Protein AF-A0A7U7J3Z1-F1 (afdb_monomer_lite)

pLDDT: mean 71.77, std 13.16, range [36.28, 90.25]

Organism: NCBI:txid1400861

Secondary structure (DSSP, 8-state):
-HHHHHHHHHHHHHH--S-EEEEHHHHHHHH-TTS-SSTTHHHHHHHHHHHHHHHHHHH-TT--EEE-SSEEEE-----SS--PPS--S-----PPPP------------------HHHHHHHHHHSTTS-HHHHHHHHHHHHHTS---S-HHHHHHHHHHHHHHHHHHS--

Radius of gyration: 29.24 Å; chains: 1; bounding box: 67×45×64 Å

Sequence (172 aa):
MALDIYCWLTYRMSYLHKLTEIPWSALQMQFGADYAIQGQGPRDFKKKFLHHLRSVLVLYPEAHVEDGERGLLLKPSRPHVVKLPPVLPRLKASPIPEPLLLPLPPLPLTDAPHLKTSTYERAKKAAPGWDIYELERQWREWIINKEPPKKPDAAFIAFCRKKATAGKVNTR

Foldseek 3Di:
DLVVCLVVLLVCLVPDPAKDFDFLLNVCVVPVPVFDSDDCRSVVSVVVVVVSVVVSCVVVVQFDWDDDPGGIIGDNTDRPDPDDPDDDPDPDDDDDDDPDPDPDPPPPPPPVPPADPVLLVLLCVLAPPDDLVVLVVVVSVVCVVPPQDPDNSVVSSVSSNVVSVVVVVVPD

Structure (mmCIF, N/CA/C/O backbone):
data_AF-A0A7U7J3Z1-F1
#
_entry.id   AF-A0A7U7J3Z1-F1
#
loop_
_atom_site.group_PDB
_atom_site.id
_atom_site.type_symbol
_atom_site.label_atom_id
_atom_site.label_alt_id
_atom_site.label_comp_id
_atom_site.label_asym_id
_atom_site.label_entity_id
_atom_site.label_seq_id
_atom_site.pdbx_PDB_ins_code
_atom_site.Cartn_x
_atom_site.Cartn_y
_atom_site.Cartn_z
_atom_site.occupancy
_atom_site.B_iso_or_equiv
_atom_site.auth_seq_id
_atom_site.auth_comp_id
_atom_site.auth_asym_id
_atom_site.auth_atom_id
_atom_site.pdbx_PDB_model_num
ATOM 1 N N . MET A 1 1 ? -12.500 4.101 -2.611 1.00 72.44 1 MET A N 1
ATOM 2 C CA . MET A 1 1 ? -12.454 3.698 -1.189 1.00 72.44 1 MET A CA 1
ATOM 3 C C . MET A 1 1 ? -12.930 2.269 -0.935 1.00 72.44 1 MET A C 1
ATOM 5 O O . MET A 1 1 ? -12.194 1.534 -0.300 1.00 72.44 1 MET A O 1
ATOM 9 N N . ALA A 1 2 ? -14.118 1.828 -1.382 1.00 79.19 2 ALA A N 1
ATOM 10 C CA . ALA A 1 2 ? -14.581 0.456 -1.087 1.00 79.19 2 ALA A CA 1
ATOM 11 C C . ALA A 1 2 ? -13.649 -0.645 -1.638 1.00 79.19 2 ALA A C 1
ATOM 13 O O . ALA A 1 2 ? -13.343 -1.601 -0.932 1.00 79.19 2 ALA A O 1
ATOM 14 N N . LEU A 1 3 ? -13.153 -0.482 -2.868 1.00 83.25 3 LEU A N 1
ATOM 15 C CA . LEU A 1 3 ? -12.220 -1.428 -3.486 1.00 83.25 3 LEU A CA 1
ATOM 16 C C . LEU A 1 3 ? -10.858 -1.443 -2.770 1.00 83.25 3 LEU A C 1
ATOM 18 O O . LEU A 1 3 ? -10.296 -2.505 -2.526 1.00 83.25 3 LEU A O 1
ATOM 22 N N . ASP A 1 4 ? -10.378 -0.271 -2.350 1.00 85.69 4 ASP A N 1
ATOM 23 C CA . ASP A 1 4 ? -9.141 -0.119 -1.574 1.00 85.69 4 ASP A CA 1
ATOM 24 C C . ASP A 1 4 ? -9.254 -0.820 -0.214 1.00 85.69 4 ASP A C 1
ATOM 26 O O . ASP A 1 4 ? -8.346 -1.542 0.195 1.00 85.69 4 ASP A O 1
ATOM 30 N N . ILE A 1 5 ? -10.403 -0.665 0.458 1.00 85.38 5 ILE A N 1
ATOM 31 C CA . ILE A 1 5 ? -10.721 -1.357 1.713 1.00 85.38 5 ILE A CA 1
ATOM 32 C C . ILE A 1 5 ? -10.756 -2.869 1.489 1.00 85.38 5 ILE A C 1
ATOM 34 O O . ILE A 1 5 ? -10.212 -3.601 2.308 1.00 85.38 5 ILE A O 1
ATOM 38 N N . TYR A 1 6 ? -11.353 -3.348 0.394 1.00 84.06 6 TYR A N 1
ATOM 39 C CA . TYR A 1 6 ? -11.374 -4.774 0.065 1.00 84.06 6 TYR A CA 1
ATOM 40 C C . TYR A 1 6 ? -9.957 -5.333 -0.124 1.00 84.06 6 TYR A C 1
ATOM 42 O O . TYR A 1 6 ? -9.586 -6.293 0.555 1.00 84.06 6 TYR A O 1
ATOM 50 N N . CYS A 1 7 ? -9.133 -4.711 -0.974 1.00 83.94 7 CYS A N 1
ATOM 51 C CA . CYS A 1 7 ? -7.746 -5.134 -1.194 1.00 83.94 7 CYS A CA 1
ATOM 52 C C . CYS A 1 7 ? -6.942 -5.136 0.115 1.00 83.94 7 CYS A C 1
ATOM 54 O O . CYS A 1 7 ? -6.269 -6.118 0.438 1.00 83.94 7 CYS A O 1
ATOM 56 N N . TRP A 1 8 ? -7.064 -4.066 0.902 1.00 86.88 8 TRP A N 1
ATOM 57 C CA . TRP A 1 8 ? -6.401 -3.937 2.194 1.00 86.88 8 TRP A CA 1
ATOM 58 C C . TRP A 1 8 ? -6.863 -4.988 3.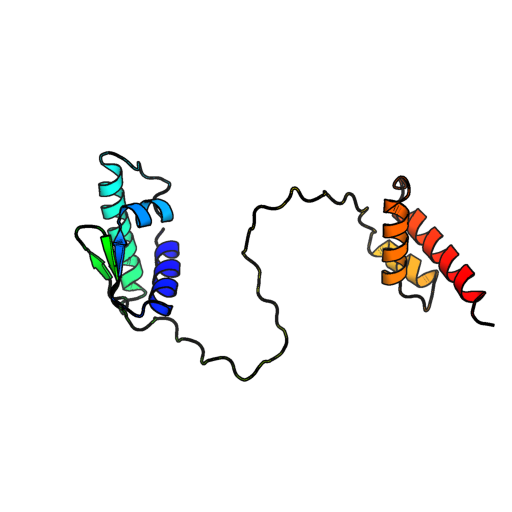203 1.00 86.88 8 TRP A C 1
ATOM 60 O O . TRP A 1 8 ? -6.023 -5.623 3.831 1.00 86.88 8 TRP A O 1
ATOM 70 N N . LEU A 1 9 ? -8.170 -5.215 3.344 1.00 82.75 9 LEU A N 1
ATOM 71 C CA . LEU A 1 9 ? -8.734 -6.173 4.295 1.00 82.75 9 LEU A CA 1
ATOM 72 C C . LEU A 1 9 ? -8.303 -7.599 3.950 1.00 82.75 9 LEU A C 1
ATOM 74 O O . LEU A 1 9 ? -7.864 -8.341 4.825 1.00 82.75 9 LEU A O 1
ATOM 78 N N . THR A 1 10 ? -8.355 -7.956 2.668 1.00 82.00 10 THR A N 1
ATOM 79 C CA . THR A 1 10 ? -7.974 -9.289 2.185 1.00 82.00 10 THR A CA 1
ATOM 80 C C . THR A 1 10 ? -6.490 -9.560 2.432 1.00 82.00 10 THR A C 1
ATOM 82 O O . THR A 1 10 ? -6.129 -10.613 2.961 1.00 82.00 10 THR A O 1
ATOM 85 N N . TYR A 1 11 ? -5.630 -8.581 2.135 1.00 82.38 11 TYR A N 1
ATOM 86 C CA . TYR A 1 11 ? -4.201 -8.661 2.435 1.00 82.38 11 TYR A CA 1
ATOM 87 C C . TYR A 1 11 ? -3.937 -8.689 3.946 1.00 82.38 11 TYR A C 1
ATOM 89 O O . TYR A 1 11 ? -3.158 -9.496 4.441 1.00 82.38 11 TYR A O 1
ATOM 97 N N . ARG A 1 12 ? -4.613 -7.845 4.729 1.00 80.50 12 ARG A N 1
ATOM 98 C CA . ARG A 1 12 ? -4.424 -7.782 6.182 1.00 80.50 12 ARG A CA 1
ATOM 99 C C . ARG A 1 12 ? -4.790 -9.115 6.836 1.00 80.50 12 ARG A C 1
ATOM 101 O O . ARG A 1 12 ? -3.996 -9.616 7.628 1.00 80.50 12 ARG A O 1
ATOM 108 N N . MET A 1 13 ? -5.914 -9.725 6.453 1.00 76.44 13 MET A N 1
ATOM 109 C CA . MET A 1 13 ? -6.369 -11.019 6.977 1.00 76.44 13 MET A CA 1
ATOM 110 C C . MET A 1 13 ? -5.442 -12.188 6.610 1.00 76.44 13 MET A C 1
ATOM 112 O O . MET A 1 13 ? -5.384 -13.165 7.354 1.00 76.44 13 MET A O 1
ATOM 116 N N . SER A 1 14 ? -4.649 -12.107 5.531 1.00 72.25 14 SER A N 1
ATOM 117 C CA . SER A 1 14 ? -3.702 -13.183 5.195 1.00 72.25 14 SER A CA 1
ATOM 118 C C . SER A 1 14 ? -2.487 -13.258 6.130 1.00 72.25 14 SER A C 1
ATOM 120 O O . SER A 1 14 ? -1.894 -14.334 6.255 1.00 72.25 14 SER A O 1
ATOM 122 N N . TYR A 1 15 ? -2.128 -12.155 6.795 1.00 71.94 15 TYR A N 1
ATOM 123 C CA . TYR A 1 15 ? -1.006 -12.070 7.748 1.00 71.94 15 TYR A CA 1
ATOM 124 C C . TYR A 1 15 ? -1.459 -11.892 9.204 1.00 71.94 15 TYR A C 1
ATOM 126 O O . TYR A 1 15 ? -0.640 -11.948 10.123 1.00 71.94 15 TYR A O 1
ATOM 134 N N . LEU A 1 16 ? -2.751 -11.651 9.437 1.00 74.25 16 LEU A N 1
ATOM 135 C CA . LEU A 1 16 ? -3.278 -11.432 10.774 1.00 74.25 16 LEU A CA 1
ATOM 136 C C . LEU A 1 16 ? -3.364 -12.757 11.541 1.00 74.25 16 LEU A C 1
ATOM 138 O O . LEU A 1 16 ? -4.259 -13.567 11.323 1.00 74.25 16 LEU A O 1
ATOM 142 N N . HIS A 1 17 ? -2.437 -12.964 12.473 1.00 66.88 17 HIS A N 1
ATOM 143 C CA . HIS A 1 17 ? -2.433 -14.135 13.357 1.00 66.88 17 HIS A CA 1
ATOM 144 C C . HIS A 1 17 ? -3.016 -13.847 14.748 1.00 66.88 17 HIS A C 1
ATOM 146 O O . HIS A 1 17 ? -3.251 -14.771 15.521 1.00 66.88 17 HIS A O 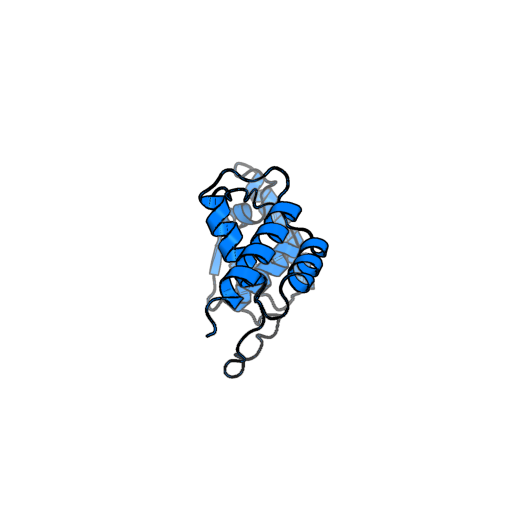1
ATOM 152 N N . LYS A 1 18 ? -3.232 -12.569 15.086 1.00 74.50 18 LYS A N 1
ATOM 153 C CA . LYS A 1 18 ? -3.695 -12.106 16.401 1.00 74.50 18 LYS A CA 1
ATOM 154 C C . LYS A 1 18 ? -4.718 -10.984 16.243 1.00 74.50 18 LYS A C 1
ATOM 156 O O . LYS A 1 18 ? -4.633 -10.214 15.287 1.00 74.50 18 LYS A O 1
ATOM 161 N N . LEU A 1 19 ? -5.639 -10.869 17.203 1.00 79.81 19 LEU A N 1
ATOM 162 C CA . LEU A 1 19 ? -6.549 -9.725 17.307 1.00 79.81 19 LEU A CA 1
ATOM 163 C C . LEU A 1 19 ? -5.728 -8.431 17.276 1.00 79.81 19 LEU A C 1
ATOM 165 O O . LEU A 1 19 ? -4.808 -8.267 18.076 1.00 79.81 19 LEU A O 1
ATOM 169 N N . THR A 1 20 ? -6.035 -7.543 16.335 1.00 84.38 20 THR A N 1
ATOM 170 C CA . THR A 1 20 ? -5.301 -6.283 16.171 1.00 84.38 20 THR A CA 1
ATOM 171 C C . THR A 1 20 ? -6.282 -5.130 16.079 1.00 84.38 20 THR A C 1
ATOM 173 O O . THR A 1 20 ? -7.172 -5.142 15.230 1.00 84.38 20 THR A O 1
ATOM 176 N N . GLU A 1 21 ? -6.092 -4.121 16.923 1.00 87.69 21 GLU A N 1
ATOM 177 C CA . GLU A 1 21 ? -6.810 -2.853 16.841 1.00 87.69 21 GLU A CA 1
ATOM 178 C C . GLU A 1 21 ? -6.020 -1.868 15.976 1.00 87.69 21 GLU A C 1
ATOM 180 O O . GLU A 1 21 ? -4.845 -1.603 16.239 1.00 87.69 21 GLU A O 1
ATOM 185 N N . ILE A 1 22 ? -6.646 -1.331 14.929 1.00 87.62 22 ILE A N 1
ATOM 186 C CA . ILE A 1 22 ? -6.034 -0.324 14.059 1.00 87.62 22 ILE A CA 1
ATOM 187 C C . ILE A 1 22 ? -6.650 1.040 14.368 1.00 87.62 22 ILE A C 1
ATOM 189 O O . ILE A 1 22 ? -7.842 1.217 14.116 1.00 87.62 22 ILE A O 1
ATOM 193 N N . PRO A 1 23 ? -5.871 2.018 14.863 1.00 90.25 23 PRO A N 1
ATOM 194 C CA . PRO A 1 23 ? -6.390 3.333 15.224 1.00 90.25 23 PRO A CA 1
ATOM 195 C C . PRO A 1 23 ? -7.105 4.028 14.061 1.00 90.25 23 PRO A C 1
ATOM 197 O O . PRO A 1 23 ? -6.630 3.996 12.921 1.00 90.25 23 PRO A O 1
ATOM 200 N N . TRP A 1 24 ? -8.202 4.733 14.356 1.00 87.06 24 TRP A N 1
ATOM 201 C CA . TRP A 1 24 ? -8.947 5.497 13.344 1.00 87.06 24 TRP A CA 1
ATOM 202 C C . TRP A 1 24 ? -8.088 6.560 12.652 1.00 87.06 24 TRP A C 1
ATOM 204 O O . TRP A 1 24 ? -8.254 6.791 11.459 1.00 87.06 24 TRP A O 1
ATOM 214 N N . SER A 1 25 ? -7.119 7.142 13.362 1.00 86.19 25 SER A N 1
ATOM 215 C CA . SER A 1 25 ? -6.143 8.079 12.797 1.00 86.19 25 SER A CA 1
ATOM 216 C C . SER A 1 25 ? -5.272 7.438 11.713 1.00 86.19 25 SER A C 1
ATOM 218 O O . SER A 1 25 ? -5.067 8.027 10.655 1.00 86.19 25 SER A O 1
ATOM 220 N N . ALA A 1 26 ? -4.801 6.207 11.934 1.00 87.38 26 ALA A N 1
ATOM 221 C CA . ALA A 1 26 ? -3.989 5.474 10.965 1.00 87.38 26 ALA A CA 1
ATOM 222 C C . ALA A 1 26 ? -4.804 5.060 9.731 1.00 87.38 26 ALA A C 1
ATOM 224 O O . ALA A 1 26 ? -4.281 5.077 8.617 1.00 87.38 26 ALA A O 1
ATOM 225 N N . LEU A 1 27 ? -6.082 4.712 9.920 1.00 87.44 27 LEU A N 1
ATOM 226 C CA . LEU A 1 27 ? -7.010 4.456 8.814 1.00 87.44 27 LEU A CA 1
ATOM 227 C C . LEU A 1 27 ? -7.301 5.731 8.026 1.00 87.44 27 LEU A C 1
ATOM 229 O O . LEU A 1 27 ? -7.310 5.702 6.800 1.00 87.44 27 LEU A O 1
ATOM 233 N N . GLN A 1 28 ? -7.488 6.856 8.712 1.00 85.94 28 GLN A N 1
ATOM 234 C CA . GLN A 1 28 ? -7.727 8.138 8.064 1.00 85.94 28 GLN A CA 1
ATOM 235 C C . GLN A 1 28 ? -6.511 8.599 7.257 1.00 85.94 28 GLN A C 1
ATOM 237 O O . GLN A 1 28 ? -6.682 9.094 6.152 1.00 85.94 28 GLN A O 1
ATOM 242 N N . MET A 1 29 ? -5.286 8.371 7.736 1.00 85.31 29 MET A N 1
ATOM 243 C CA . MET A 1 29 ? -4.093 8.662 6.931 1.00 85.31 29 MET A CA 1
ATOM 244 C C . MET A 1 29 ? -3.988 7.787 5.673 1.00 85.31 29 MET A C 1
ATOM 246 O O . MET A 1 29 ? -3.458 8.243 4.668 1.00 85.31 29 MET A O 1
ATOM 250 N N . GLN A 1 30 ? -4.487 6.548 5.711 1.00 86.44 30 GLN A N 1
ATOM 251 C CA . GLN A 1 30 ? -4.420 5.622 4.572 1.00 86.44 30 GLN A CA 1
ATOM 252 C C . GLN A 1 30 ? -5.552 5.822 3.555 1.00 86.44 30 GLN A C 1
ATOM 254 O O . GLN A 1 30 ? -5.320 5.714 2.356 1.00 86.44 30 GLN A O 1
ATOM 259 N N . PHE A 1 31 ? -6.775 6.094 4.018 1.00 85.00 31 PHE A N 1
ATOM 260 C CA . PHE A 1 31 ? -7.980 6.122 3.177 1.00 85.00 31 PHE A CA 1
ATOM 261 C C . PHE A 1 31 ? -8.672 7.488 3.126 1.00 85.00 31 PHE A C 1
ATOM 263 O O . PHE A 1 31 ? -9.576 7.692 2.321 1.00 85.00 31 PHE A O 1
ATOM 270 N N . GLY A 1 32 ? -8.307 8.407 4.016 1.00 81.19 32 GLY A N 1
ATOM 271 C CA . GLY A 1 32 ? -9.036 9.639 4.290 1.00 81.19 32 GLY A CA 1
ATOM 272 C C . GLY A 1 32 ? -8.349 10.907 3.788 1.00 81.19 32 GLY A C 1
ATOM 273 O O . GLY A 1 32 ? -8.456 11.927 4.463 1.00 81.19 32 GLY A O 1
ATOM 274 N N . ALA A 1 33 ? -7.674 10.855 2.633 1.00 76.94 33 ALA A N 1
ATOM 275 C CA . ALA A 1 33 ? -6.976 12.003 2.036 1.00 76.94 33 ALA A CA 1
ATOM 276 C C . ALA A 1 33 ? -7.891 13.225 1.808 1.00 76.94 33 ALA A C 1
ATOM 278 O O . ALA A 1 33 ? -7.440 14.360 1.924 1.00 76.94 33 ALA A O 1
ATOM 279 N N . ASP A 1 34 ? -9.184 12.991 1.560 1.00 79.56 34 ASP A N 1
ATOM 280 C CA . ASP A 1 34 ? -10.189 14.039 1.341 1.00 79.56 34 ASP A CA 1
ATOM 281 C C . ASP A 1 34 ? -10.845 14.576 2.633 1.00 79.56 34 ASP A C 1
ATOM 283 O O . ASP A 1 34 ? -11.712 15.448 2.565 1.00 79.56 34 ASP A O 1
ATOM 287 N N . TYR A 1 35 ? -10.487 14.064 3.820 1.00 80.38 35 TYR A N 1
ATOM 288 C CA . TYR A 1 35 ? -11.112 14.461 5.092 1.00 80.38 35 TYR A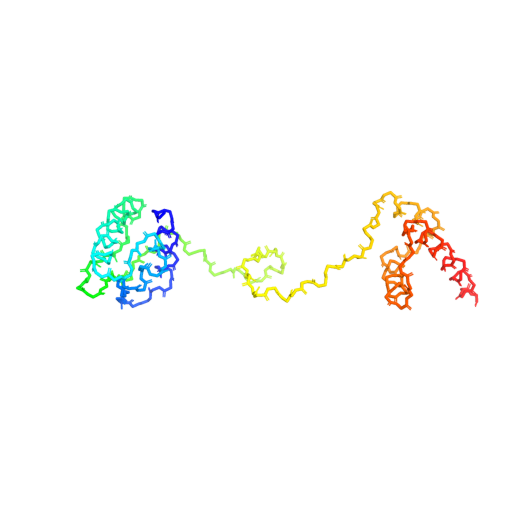 CA 1
ATOM 289 C C . TYR A 1 35 ? -10.166 15.274 5.968 1.00 80.38 35 TYR A C 1
ATOM 291 O O . TYR A 1 35 ? -8.994 14.945 6.132 1.00 80.38 35 TYR A O 1
ATOM 299 N N . ALA A 1 36 ? -10.713 16.292 6.634 1.00 80.38 36 ALA A N 1
ATOM 300 C CA . ALA A 1 36 ? -9.970 17.066 7.619 1.00 80.38 36 ALA A CA 1
ATOM 301 C C . ALA A 1 36 ? -9.450 16.167 8.760 1.00 80.38 36 ALA A C 1
ATOM 303 O O . ALA A 1 36 ? -10.189 15.374 9.343 1.00 80.38 36 ALA A O 1
ATOM 304 N N . ILE A 1 37 ? -8.171 16.311 9.108 1.00 75.31 37 ILE A N 1
ATOM 305 C CA . ILE A 1 37 ? -7.514 15.515 10.163 1.00 75.31 37 ILE A CA 1
ATOM 306 C C . ILE A 1 37 ? -7.955 15.973 11.569 1.00 75.31 37 ILE A C 1
ATOM 308 O O . ILE A 1 37 ? -7.854 15.226 12.537 1.00 75.31 37 ILE A O 1
ATOM 312 N N . GLN A 1 38 ? -8.483 17.194 11.692 1.00 77.8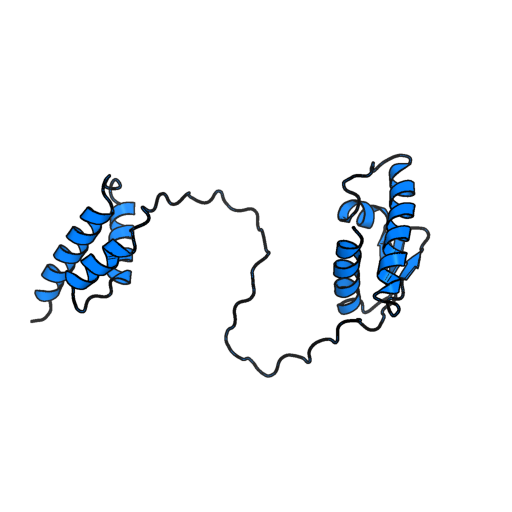8 38 GLN A N 1
ATOM 313 C CA . GLN A 1 38 ? -8.854 17.822 12.963 1.00 77.88 38 GLN A CA 1
ATOM 314 C C . GLN A 1 38 ? -10.351 18.175 13.011 1.00 77.88 38 GLN A C 1
ATOM 316 O O . GLN A 1 38 ? -11.029 18.256 11.985 1.00 77.88 38 GLN A O 1
ATOM 321 N N . GLY A 1 39 ? -10.884 18.389 14.217 1.00 83.44 39 GLY A N 1
ATOM 322 C CA . GLY A 1 39 ? -12.283 18.775 14.422 1.00 83.44 39 GLY A CA 1
ATOM 323 C C . GLY A 1 39 ? -13.272 17.635 14.144 1.00 83.44 39 GLY A C 1
ATOM 324 O O . GLY A 1 39 ? -13.196 16.577 14.765 1.00 83.44 39 GLY A O 1
ATOM 325 N N . GLN A 1 40 ? -14.230 17.858 13.238 1.00 79.06 40 GLN A N 1
ATOM 326 C CA . GLN A 1 40 ? -15.278 16.878 12.900 1.00 79.06 40 GLN A CA 1
ATOM 327 C C . GLN A 1 40 ? -14.843 15.853 11.838 1.00 79.06 40 GLN A C 1
ATOM 329 O O . GLN A 1 40 ? -15.457 14.792 11.726 1.00 79.06 40 GLN A O 1
ATOM 334 N N . GLY A 1 41 ? -13.759 16.112 11.101 1.00 82.50 41 GLY A N 1
ATOM 335 C CA . GLY A 1 41 ? -13.341 15.258 9.987 1.00 82.50 41 GLY A CA 1
ATOM 336 C C . GLY A 1 41 ? -13.060 13.789 10.353 1.00 82.50 41 GLY A C 1
ATOM 337 O O . GLY A 1 41 ? -13.521 12.918 9.615 1.00 82.50 41 GLY A O 1
ATOM 338 N N . PRO A 1 42 ? -12.447 13.456 11.512 1.00 82.50 42 PRO A N 1
ATOM 339 C CA . PRO A 1 42 ? -12.294 12.061 11.943 1.00 82.50 42 PRO A CA 1
ATOM 340 C C . PRO A 1 42 ? -13.625 11.330 12.166 1.00 82.50 42 PRO A C 1
ATOM 342 O O . PRO A 1 42 ? -13.738 10.128 11.913 1.00 82.50 42 PRO A O 1
ATOM 345 N N . ARG A 1 43 ? -14.663 12.044 12.622 1.00 83.12 43 ARG A N 1
ATOM 346 C CA . ARG A 1 43 ? -16.001 11.473 12.844 1.00 83.12 43 ARG A CA 1
ATOM 347 C C . ARG A 1 43 ? -16.717 11.217 11.521 1.00 83.12 43 ARG A C 1
ATOM 349 O O . ARG A 1 43 ? -17.332 10.161 11.359 1.00 83.12 43 ARG A O 1
ATOM 356 N N . ASP A 1 44 ? -16.605 12.148 10.580 1.00 86.88 44 ASP A N 1
ATOM 357 C CA . ASP A 1 44 ? -17.188 12.012 9.243 1.00 86.88 44 ASP A CA 1
ATOM 358 C C . ASP A 1 44 ? -16.493 10.909 8.439 1.00 86.88 44 ASP A C 1
ATOM 360 O O . ASP A 1 44 ? -17.161 10.085 7.804 1.00 86.88 44 ASP A O 1
ATOM 364 N N . PHE A 1 45 ? -15.164 10.819 8.555 1.00 88.69 45 PHE A N 1
ATOM 365 C CA . PHE A 1 45 ? -14.386 9.711 8.016 1.00 88.69 45 PHE A CA 1
ATOM 366 C C . PHE A 1 45 ? -14.844 8.376 8.607 1.00 88.69 45 PHE A C 1
ATOM 368 O O . PHE A 1 45 ? -15.179 7.474 7.842 1.00 88.69 45 PHE A O 1
ATOM 375 N N . LYS A 1 46 ? -14.944 8.249 9.942 1.00 86.56 46 LYS A N 1
ATOM 376 C CA . LYS A 1 46 ? -15.412 7.011 10.595 1.00 86.56 46 LYS A CA 1
ATOM 377 C C . LYS A 1 46 ? -16.776 6.575 10.051 1.00 86.56 46 LYS A C 1
ATOM 379 O O . LYS A 1 46 ? -16.941 5.413 9.685 1.00 86.56 46 LYS A O 1
ATOM 384 N N . LYS A 1 47 ? -17.739 7.497 9.931 1.00 88.00 47 LYS A N 1
ATOM 385 C CA . LYS A 1 47 ? -19.077 7.199 9.383 1.00 88.00 47 LYS A CA 1
ATOM 386 C C . LYS A 1 47 ? -19.013 6.664 7.952 1.00 88.00 47 LYS A C 1
ATOM 388 O O . LYS A 1 47 ? -19.612 5.629 7.660 1.00 88.00 47 LYS A O 1
ATOM 393 N N . LYS A 1 48 ? -18.282 7.337 7.060 1.00 88.88 48 LYS A N 1
ATOM 394 C CA . LYS A 1 48 ? -18.168 6.906 5.658 1.00 88.88 48 LYS A CA 1
ATOM 395 C C . LYS A 1 48 ? -17.348 5.633 5.498 1.00 88.88 48 LYS A C 1
ATOM 397 O O . LYS A 1 48 ? -17.722 4.771 4.709 1.00 88.88 48 LYS A O 1
ATOM 402 N N . PHE A 1 49 ? -16.273 5.476 6.263 1.00 89.75 49 PHE A N 1
ATOM 403 C CA . PHE A 1 49 ? -15.476 4.256 6.269 1.00 89.75 49 PHE A CA 1
ATOM 404 C C . PHE A 1 49 ? -16.338 3.056 6.657 1.00 89.75 49 PHE A C 1
ATOM 406 O O . PHE A 1 49 ? -16.357 2.069 5.930 1.00 89.75 49 PHE A O 1
ATOM 413 N N . LEU A 1 50 ? -17.126 3.165 7.731 1.00 87.62 50 LEU A N 1
ATOM 414 C CA . LEU A 1 50 ? -18.056 2.110 8.144 1.00 87.62 50 LEU A CA 1
ATOM 415 C C . LEU A 1 50 ? -19.133 1.832 7.087 1.00 87.62 50 LEU A C 1
ATOM 417 O O . LEU A 1 50 ? -19.495 0.677 6.872 1.00 87.62 50 LEU A O 1
ATOM 421 N N . HIS A 1 51 ? -19.621 2.862 6.391 1.00 90.00 51 HIS A N 1
ATOM 422 C CA . HIS A 1 51 ? -20.563 2.690 5.284 1.00 90.00 51 HIS A CA 1
ATOM 423 C C . HIS A 1 51 ? -19.965 1.850 4.140 1.00 90.00 51 HIS A C 1
ATOM 425 O O . HIS A 1 51 ? -20.581 0.887 3.681 1.00 90.00 51 HIS A O 1
ATOM 431 N N . HIS A 1 52 ? -18.736 2.156 3.717 1.00 88.94 52 HIS A N 1
ATOM 432 C CA . HIS A 1 52 ? -18.052 1.365 2.694 1.00 88.94 52 HIS A CA 1
ATOM 433 C C . HIS A 1 52 ? -17.635 -0.016 3.201 1.00 88.94 52 HIS A C 1
ATOM 435 O O . HIS A 1 52 ? -17.753 -0.985 2.457 1.00 88.94 52 HIS A O 1
ATOM 441 N N . LEU A 1 53 ? -17.224 -0.135 4.466 1.00 87.94 53 LEU A N 1
ATOM 442 C CA . LEU A 1 53 ? -16.889 -1.413 5.089 1.00 87.94 53 LEU A CA 1
ATOM 443 C C . LEU A 1 53 ? -18.082 -2.369 5.053 1.00 87.94 53 LEU A C 1
ATOM 445 O O . LEU A 1 53 ? -17.907 -3.524 4.687 1.00 87.94 53 LEU A O 1
ATOM 449 N N . ARG A 1 54 ? -19.303 -1.890 5.327 1.00 85.88 54 ARG A N 1
ATOM 450 C CA . ARG A 1 54 ? -20.520 -2.708 5.178 1.00 85.88 54 ARG A CA 1
ATOM 451 C C . ARG A 1 54 ? -20.669 -3.263 3.766 1.00 85.88 54 ARG A C 1
ATOM 453 O O . ARG A 1 54 ? -20.997 -4.430 3.622 1.00 85.88 54 ARG A O 1
ATOM 460 N N . SER A 1 55 ? -20.377 -2.461 2.740 1.00 85.94 55 SER A N 1
ATOM 461 C CA . SER A 1 55 ? -20.421 -2.922 1.343 1.00 85.94 55 SER A CA 1
ATOM 462 C C . SER A 1 55 ? -19.364 -3.999 1.062 1.00 85.94 55 SER A C 1
ATOM 464 O O . SER A 1 55 ? -19.643 -4.970 0.368 1.00 85.94 55 SER A O 1
ATOM 466 N N . VAL A 1 56 ? -18.165 -3.862 1.638 1.00 85.94 56 VAL A N 1
ATOM 467 C CA . VAL A 1 56 ? -17.091 -4.862 1.526 1.00 85.94 56 VAL A CA 1
ATOM 468 C C . VAL A 1 56 ? -17.447 -6.158 2.258 1.00 85.94 56 VAL A C 1
ATOM 470 O O . VAL A 1 56 ? -17.183 -7.233 1.734 1.00 85.94 56 VAL A O 1
ATOM 473 N N . LEU A 1 57 ? -18.091 -6.077 3.425 1.00 84.44 57 LEU A N 1
ATOM 474 C CA . LEU A 1 57 ? -18.545 -7.247 4.184 1.00 84.44 57 LEU A CA 1
ATOM 475 C C . LEU A 1 57 ? -19.625 -8.052 3.444 1.00 84.44 57 LEU A C 1
ATOM 477 O O . LEU A 1 57 ? -19.703 -9.258 3.641 1.00 84.44 57 LEU A O 1
ATOM 481 N N . VAL A 1 58 ? -20.409 -7.438 2.546 1.00 85.25 58 VAL A N 1
ATOM 482 C CA . VAL A 1 58 ? -21.317 -8.194 1.658 1.00 85.25 58 VAL A CA 1
ATOM 483 C C . VAL A 1 58 ? -20.532 -9.099 0.706 1.00 85.25 58 VAL A C 1
ATOM 485 O O . VAL A 1 58 ? -20.940 -10.227 0.447 1.00 85.25 58 VAL A O 1
ATOM 488 N N . LEU A 1 59 ? -19.395 -8.619 0.197 1.00 80.88 59 LEU A N 1
ATOM 489 C CA . LEU A 1 59 ? -18.524 -9.385 -0.700 1.00 80.88 59 LEU A CA 1
ATOM 490 C C . LEU A 1 59 ? -17.637 -10.378 0.059 1.00 80.88 59 LEU A C 1
ATOM 492 O O . LEU A 1 59 ? -17.285 -11.424 -0.477 1.00 80.88 59 LEU A O 1
ATOM 496 N N . TYR A 1 60 ? -17.270 -10.054 1.299 1.00 77.38 60 TYR A N 1
ATOM 497 C CA . TYR A 1 60 ? -16.421 -10.878 2.150 1.00 77.38 60 TYR A CA 1
ATOM 498 C C . TYR A 1 60 ? -17.043 -11.065 3.548 1.00 77.38 60 TYR A C 1
ATOM 500 O O . TYR A 1 60 ? -16.561 -10.488 4.525 1.00 77.38 60 TYR A O 1
ATOM 508 N N . PRO A 1 61 ? -18.102 -11.889 3.661 1.00 74.19 61 PRO A N 1
ATOM 509 C CA . PRO A 1 61 ? -18.865 -12.057 4.903 1.00 74.19 61 PRO A CA 1
ATOM 510 C C . PRO A 1 61 ? -18.073 -12.739 6.022 1.00 74.19 61 PRO A C 1
ATOM 512 O O . PRO A 1 61 ? -18.353 -12.542 7.198 1.00 74.19 61 PRO A O 1
ATOM 515 N N . GLU A 1 62 ? -17.048 -13.511 5.666 1.00 70.44 62 GLU A N 1
ATOM 516 C CA . GLU A 1 62 ? -16.170 -14.197 6.618 1.00 70.44 62 GLU A CA 1
ATOM 517 C C . GLU A 1 62 ? -15.206 -13.238 7.346 1.00 70.44 62 GLU A C 1
ATOM 519 O O . GLU A 1 62 ? -14.586 -13.629 8.338 1.00 70.44 62 GLU A O 1
ATOM 524 N N . ALA A 1 63 ? -15.049 -11.991 6.880 1.00 75.69 63 ALA A N 1
ATOM 525 C CA . ALA A 1 63 ? -14.174 -11.017 7.522 1.00 75.69 63 ALA A CA 1
ATOM 526 C C . ALA A 1 63 ? -14.768 -10.529 8.848 1.00 75.69 63 ALA A C 1
ATOM 528 O O . ALA A 1 63 ? -15.712 -9.743 8.887 1.00 75.69 63 ALA A O 1
ATOM 529 N N . HIS A 1 64 ? -14.158 -10.949 9.952 1.00 76.19 64 HIS A N 1
ATOM 530 C CA . HIS A 1 64 ? -14.588 -10.537 11.283 1.00 76.19 64 HIS A CA 1
ATOM 531 C C . HIS A 1 64 ? -13.942 -9.201 11.652 1.00 76.19 64 HIS A C 1
ATOM 533 O O . HIS A 1 64 ? -12.775 -9.135 12.055 1.00 76.19 64 HIS A O 1
ATOM 539 N N . VAL A 1 65 ? -14.718 -8.132 11.495 1.00 81.50 65 VAL A N 1
ATOM 540 C CA . VAL A 1 65 ? -14.309 -6.762 11.797 1.00 81.50 65 VAL A CA 1
ATOM 541 C C . VAL A 1 65 ? -15.272 -6.171 12.820 1.00 81.50 65 VAL A C 1
ATOM 543 O O . VAL A 1 65 ? -16.481 -6.192 12.611 1.00 81.50 65 VAL A O 1
ATOM 546 N N . GLU A 1 66 ? -14.737 -5.640 13.912 1.00 80.50 66 GLU A N 1
ATOM 547 C CA . GLU A 1 66 ? -15.497 -4.998 14.986 1.00 80.50 66 GLU A CA 1
ATOM 548 C C . GLU A 1 66 ? -15.117 -3.522 15.102 1.00 80.50 66 GLU A C 1
ATOM 550 O O . GLU A 1 66 ? -13.973 -3.129 14.850 1.00 80.50 66 GLU A O 1
ATOM 555 N N . ASP A 1 67 ? -16.072 -2.676 15.476 1.00 79.81 67 ASP A N 1
ATOM 556 C CA . ASP A 1 67 ? -15.798 -1.279 15.777 1.00 79.81 67 ASP A CA 1
ATOM 557 C C . ASP A 1 67 ? -15.327 -1.132 17.229 1.00 79.81 67 ASP A C 1
ATOM 559 O O . ASP A 1 67 ? -16.085 -1.282 18.180 1.00 79.81 67 ASP A O 1
ATOM 563 N N . GLY A 1 68 ? -14.039 -0.840 17.406 1.00 76.94 68 GLY A N 1
ATOM 564 C CA . GLY A 1 68 ? -13.480 -0.453 18.695 1.00 76.94 68 GLY A CA 1
ATOM 565 C C . GLY A 1 68 ? -13.687 1.039 18.976 1.00 76.94 68 GLY A C 1
ATOM 566 O O . GLY A 1 68 ? -13.908 1.863 18.074 1.00 76.94 68 GLY A O 1
ATOM 567 N N . GLU A 1 69 ? -13.570 1.422 20.248 1.00 69.62 69 GLU A N 1
ATOM 568 C CA . GLU A 1 69 ? -13.636 2.830 20.660 1.00 69.62 69 GLU A CA 1
ATOM 569 C C . GLU A 1 69 ? -12.492 3.660 20.061 1.00 69.62 69 GLU A C 1
ATOM 571 O O . GLU A 1 69 ? -12.712 4.794 19.627 1.00 69.62 69 GLU A O 1
ATOM 576 N N . ARG A 1 70 ? -11.277 3.098 19.991 1.00 75.81 70 ARG A N 1
ATOM 577 C CA . ARG A 1 70 ? -10.066 3.807 19.536 1.00 75.81 70 ARG A CA 1
ATOM 578 C C . ARG A 1 70 ? -9.694 3.478 18.090 1.00 75.81 70 ARG A C 1
ATOM 580 O O . ARG A 1 70 ? -9.016 4.272 17.432 1.00 75.81 70 ARG A O 1
ATOM 587 N N . GLY A 1 71 ? -10.180 2.357 17.567 1.00 84.25 71 GLY A N 1
ATOM 588 C CA . GLY A 1 71 ? -9.851 1.887 16.230 1.00 84.25 71 GLY A CA 1
ATOM 589 C C . GLY A 1 71 ? -10.825 0.865 15.660 1.00 84.25 71 GLY A C 1
ATOM 590 O O . GLY A 1 71 ? -11.899 0.620 16.197 1.00 84.25 71 GLY A O 1
ATOM 591 N N . LEU A 1 72 ? -10.437 0.272 14.539 1.00 85.81 72 LEU A N 1
ATOM 592 C CA . LEU A 1 72 ? -11.108 -0.871 13.940 1.00 85.81 72 LEU A CA 1
ATOM 593 C C . LEU A 1 72 ? -10.424 -2.151 14.425 1.00 85.81 72 LEU A C 1
ATOM 595 O O . LEU A 1 72 ? -9.222 -2.336 14.213 1.00 85.81 72 LEU A O 1
ATOM 599 N N . LEU A 1 73 ? -11.180 -3.023 15.079 1.00 86.38 73 LEU A N 1
ATOM 600 C CA . LEU A 1 73 ? -10.711 -4.309 15.575 1.00 86.38 73 LEU A CA 1
ATOM 601 C C . LEU A 1 73 ? -10.830 -5.354 14.470 1.00 86.38 73 LEU A C 1
ATOM 603 O O . LEU A 1 73 ? -11.901 -5.591 13.917 1.00 86.38 73 LEU A O 1
ATOM 607 N N . LEU A 1 74 ? -9.716 -6.001 14.154 1.00 83.81 74 LEU A N 1
ATOM 608 C CA . LEU A 1 74 ? -9.656 -7.081 13.178 1.00 83.81 74 LEU A CA 1
ATOM 609 C C . LEU A 1 74 ? -9.419 -8.389 13.918 1.00 83.81 74 LEU A C 1
ATOM 611 O O . LEU A 1 74 ? -8.396 -8.546 14.596 1.00 83.81 74 LEU A O 1
ATOM 615 N N . LYS A 1 75 ? -10.356 -9.327 13.783 1.00 78.62 75 LYS A N 1
ATOM 616 C CA . LYS A 1 75 ? -10.219 -10.693 14.292 1.00 78.62 75 LYS A CA 1
ATOM 617 C C . LYS A 1 75 ? -9.625 -11.590 13.202 1.00 78.62 75 LYS A C 1
ATOM 619 O O . LYS A 1 75 ? -10.007 -11.458 12.036 1.00 78.62 75 LYS A O 1
ATOM 624 N N . PRO A 1 76 ? -8.703 -12.508 13.554 1.00 68.19 76 PRO A N 1
ATOM 625 C CA . PRO A 1 76 ? -8.140 -13.443 12.590 1.00 68.19 76 PRO A CA 1
ATOM 626 C 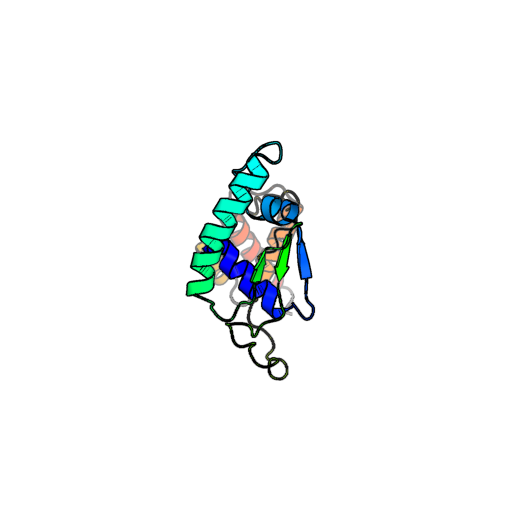C . PRO A 1 76 ? -9.271 -14.319 12.050 1.00 68.19 76 PRO A C 1
ATOM 628 O O . PRO A 1 76 ? -9.863 -15.113 12.777 1.00 68.19 76 PRO A O 1
ATOM 631 N N . SER A 1 77 ? -9.598 -14.127 10.779 1.00 59.91 77 SER A N 1
ATOM 632 C CA . SER A 1 77 ? -10.665 -14.835 10.076 1.00 59.91 77 SER A CA 1
ATOM 633 C C . SER A 1 77 ? -10.096 -15.544 8.854 1.00 59.91 77 SER A C 1
ATOM 635 O O . SER A 1 77 ? -8.991 -15.234 8.399 1.00 59.91 77 SER A O 1
ATOM 637 N N . ARG A 1 78 ? -10.812 -16.555 8.345 1.00 55.16 78 ARG A N 1
ATOM 638 C CA . ARG A 1 78 ? -10.350 -17.318 7.181 1.00 55.16 78 ARG A CA 1
ATOM 639 C C . ARG A 1 78 ? -10.251 -16.371 5.974 1.00 55.16 78 ARG A C 1
ATOM 641 O O . ARG A 1 78 ? -11.261 -15.754 5.634 1.00 55.16 78 ARG A O 1
ATOM 648 N N . PRO A 1 79 ? -9.073 -16.226 5.336 1.00 57.03 79 PRO A N 1
ATOM 649 C CA . PRO A 1 79 ? -8.915 -15.382 4.153 1.00 57.03 79 PRO A CA 1
ATOM 650 C C . PRO A 1 79 ? -9.871 -15.845 3.039 1.00 57.03 79 PRO A C 1
ATOM 652 O O . PRO A 1 79 ? -9.921 -17.038 2.749 1.00 57.03 79 PRO A O 1
ATOM 655 N N . HIS A 1 80 ? -10.630 -14.920 2.428 1.00 50.00 80 HIS A N 1
ATOM 656 C CA . HIS A 1 80 ? -11.569 -15.234 1.329 1.00 50.00 80 HIS A CA 1
ATOM 657 C C . HIS A 1 80 ? -10.852 -15.871 0.141 1.00 50.00 80 HIS A C 1
ATOM 659 O O . HIS A 1 80 ? -11.390 -16.711 -0.573 1.00 50.00 80 HIS A O 1
ATOM 665 N N . VAL A 1 81 ? -9.615 -15.429 -0.070 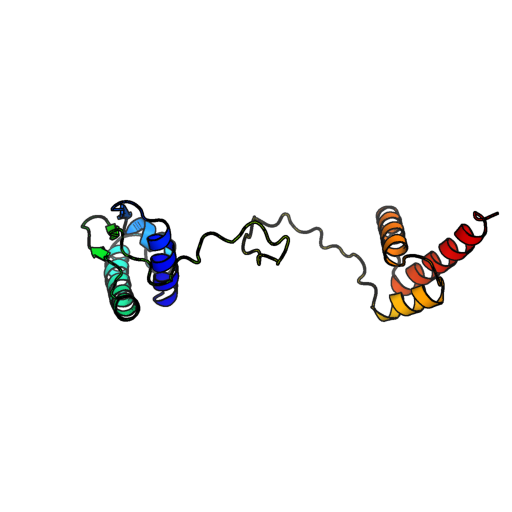1.00 54.66 81 VAL A N 1
ATOM 666 C CA . VAL A 1 81 ? -8.735 -15.960 -1.092 1.00 54.66 81 VAL A CA 1
ATOM 667 C C . VAL A 1 81 ? -7.954 -17.094 -0.458 1.00 54.66 81 VAL A C 1
ATOM 669 O O . VAL A 1 81 ? -7.187 -16.893 0.488 1.00 54.66 81 VAL A O 1
ATOM 672 N N . VAL A 1 82 ? -8.172 -18.296 -0.987 1.00 51.28 82 VAL A N 1
ATOM 673 C CA . VAL A 1 82 ? -7.401 -19.489 -0.648 1.00 51.28 82 VAL A CA 1
ATOM 674 C C . VAL A 1 82 ? -5.923 -19.123 -0.746 1.00 51.28 82 VAL A C 1
ATOM 676 O O . VAL A 1 82 ? -5.455 -18.704 -1.806 1.00 51.28 82 VAL A O 1
ATOM 679 N N . LYS A 1 83 ? -5.178 -19.253 0.360 1.00 49.72 83 LYS A N 1
ATOM 680 C CA . LYS A 1 83 ? -3.717 -19.206 0.283 1.00 49.72 83 LYS A CA 1
ATOM 681 C C . LYS A 1 83 ? -3.318 -20.304 -0.691 1.00 49.72 83 LYS A C 1
ATOM 683 O O . LYS A 1 83 ? -3.548 -21.478 -0.403 1.00 49.72 83 LYS A O 1
ATOM 688 N N . LEU A 1 84 ? -2.769 -19.915 -1.843 1.00 48.81 84 LEU A N 1
ATOM 689 C CA . LEU A 1 84 ? -2.120 -20.857 -2.744 1.00 48.81 84 LEU A CA 1
ATOM 690 C C . LEU A 1 84 ? -1.193 -21.736 -1.891 1.00 48.81 84 LEU A C 1
ATOM 692 O O . LEU A 1 84 ? -0.513 -21.198 -1.005 1.00 48.81 84 LEU A O 1
ATOM 696 N N . PRO A 1 85 ? -1.204 -23.066 -2.091 1.00 50.78 85 PRO A N 1
ATOM 697 C CA . PRO A 1 85 ? -0.308 -23.948 -1.364 1.00 50.78 85 PRO A CA 1
ATOM 698 C C . PRO A 1 85 ? 1.122 -23.410 -1.479 1.00 50.78 85 PRO A C 1
ATOM 700 O O . PRO A 1 85 ? 1.454 -22.807 -2.508 1.00 50.78 85 PRO A O 1
ATOM 703 N N . PRO A 1 86 ? 1.959 -23.580 -0.435 1.00 54.38 86 PRO A N 1
ATOM 704 C CA . PRO A 1 86 ? 3.353 -23.175 -0.501 1.00 54.38 86 PRO A CA 1
ATOM 705 C C . PRO A 1 86 ? 3.932 -23.751 -1.789 1.00 54.38 86 PRO A C 1
ATOM 707 O O . PRO A 1 86 ? 3.865 -24.957 -2.024 1.00 54.38 86 PRO A O 1
ATOM 710 N N . VAL A 1 87 ? 4.372 -22.844 -2.658 1.00 53.09 87 VAL A N 1
ATOM 711 C CA . VAL A 1 87 ? 4.848 -23.133 -4.006 1.00 53.09 87 VAL A CA 1
ATOM 712 C C . VAL A 1 87 ? 5.767 -24.353 -3.962 1.00 53.09 87 VAL A C 1
ATOM 714 O O . VAL A 1 87 ? 6.728 -24.392 -3.191 1.00 53.09 87 VAL A O 1
ATOM 717 N N . LEU A 1 88 ? 5.424 -25.349 -4.785 1.00 58.97 88 LEU A N 1
ATOM 718 C CA . LEU A 1 88 ? 6.249 -26.507 -5.127 1.00 58.97 88 LEU A CA 1
ATOM 719 C C . LEU A 1 88 ? 7.720 -26.090 -5.299 1.00 58.97 88 LEU A C 1
ATOM 721 O O . LEU A 1 88 ? 7.973 -24.972 -5.750 1.00 58.97 88 LEU A O 1
ATOM 725 N N . PRO A 1 89 ? 8.696 -26.960 -4.985 1.00 52.91 89 PRO A N 1
ATOM 726 C CA . PRO A 1 89 ? 10.114 -26.614 -5.015 1.00 52.91 89 PRO A CA 1
ATOM 727 C C . PRO A 1 89 ? 10.517 -25.950 -6.344 1.00 52.91 89 PRO A C 1
ATOM 729 O O . PRO A 1 89 ? 10.680 -26.600 -7.368 1.00 52.91 89 PRO A O 1
ATOM 732 N N . ARG A 1 90 ? 10.670 -24.620 -6.287 1.00 47.97 90 ARG A N 1
ATOM 733 C CA . ARG A 1 90 ? 11.434 -23.739 -7.177 1.00 47.97 90 ARG A CA 1
ATOM 734 C C . ARG A 1 90 ? 11.361 -24.081 -8.675 1.00 47.97 90 ARG A C 1
ATOM 736 O O . ARG A 1 90 ? 12.337 -24.549 -9.258 1.00 47.97 90 ARG A O 1
ATOM 743 N N . LEU A 1 91 ? 10.285 -23.662 -9.340 1.00 48.16 91 LEU A N 1
ATOM 744 C CA . LEU A 1 91 ? 10.398 -23.274 -10.748 1.00 48.16 91 LEU A CA 1
ATOM 745 C C . LEU A 1 91 ? 11.196 -21.966 -10.804 1.00 48.16 91 LEU A C 1
ATOM 747 O O . LEU A 1 91 ? 10.749 -20.913 -10.351 1.00 48.16 91 LEU A O 1
ATOM 751 N N . LYS A 1 92 ? 12.436 -22.049 -11.288 1.00 54.31 92 LYS A N 1
ATOM 752 C CA . LYS A 1 92 ? 13.238 -20.873 -11.619 1.00 54.31 92 LYS A CA 1
ATOM 753 C C . LYS A 1 92 ? 12.491 -20.061 -12.690 1.00 54.31 92 LYS A C 1
ATOM 755 O O . LYS A 1 92 ? 12.248 -20.573 -13.772 1.00 54.31 92 LYS A O 1
ATOM 760 N N . ALA A 1 93 ? 12.231 -18.798 -12.357 1.00 51.28 93 ALA A N 1
ATOM 761 C CA . ALA A 1 93 ? 11.841 -17.687 -13.226 1.00 51.28 93 ALA A CA 1
ATOM 762 C C . ALA A 1 93 ? 10.431 -17.712 -13.857 1.00 51.28 93 ALA A C 1
ATOM 764 O O . ALA A 1 93 ? 10.160 -18.349 -14.868 1.00 51.28 93 ALA A O 1
ATOM 765 N N . SER A 1 94 ? 9.565 -16.853 -13.319 1.00 51.25 94 SER A N 1
ATOM 766 C CA . SER A 1 94 ? 8.650 -16.004 -14.094 1.00 51.25 94 SER A CA 1
ATOM 767 C C . SER A 1 94 ? 8.539 -14.650 -13.371 1.00 51.25 94 SER A C 1
ATOM 769 O O . SER A 1 94 ? 8.689 -14.619 -12.146 1.00 51.25 94 SER A O 1
ATOM 771 N N . PRO A 1 95 ? 8.401 -13.534 -14.108 1.00 52.56 95 PRO A N 1
ATOM 772 C CA . PRO A 1 95 ? 8.746 -12.197 -13.639 1.00 52.56 95 PRO A CA 1
ATOM 773 C C . PRO A 1 95 ? 7.684 -11.680 -12.672 1.00 52.56 95 PRO A C 1
ATOM 775 O O . PRO A 1 95 ? 6.495 -11.654 -12.983 1.00 52.56 95 PRO A O 1
ATOM 778 N N . ILE A 1 96 ? 8.121 -11.265 -11.490 1.00 50.38 96 ILE A N 1
ATOM 779 C CA . ILE A 1 96 ? 7.274 -10.535 -10.552 1.00 50.38 96 ILE A CA 1
ATOM 780 C C . ILE A 1 96 ? 7.151 -9.107 -11.118 1.00 50.38 96 ILE A C 1
ATOM 782 O O . ILE A 1 96 ? 8.188 -8.510 -11.413 1.00 50.38 96 ILE A O 1
ATOM 786 N N . PRO A 1 97 ? 5.938 -8.555 -11.313 1.00 57.47 97 PRO A N 1
ATOM 787 C CA . PRO A 1 97 ? 5.783 -7.147 -11.653 1.00 57.47 97 PRO A CA 1
ATOM 788 C C . PRO A 1 97 ? 6.286 -6.341 -10.459 1.00 57.47 97 PRO A C 1
ATOM 790 O O . PRO A 1 97 ? 5.851 -6.603 -9.343 1.00 57.47 97 PRO A O 1
ATOM 793 N N . GLU A 1 98 ? 7.201 -5.401 -10.657 1.00 57.44 98 GLU A N 1
ATOM 794 C CA . GLU A 1 98 ? 7.662 -4.510 -9.590 1.00 57.44 98 GLU A CA 1
ATOM 795 C C . GLU A 1 98 ? 6.650 -3.368 -9.392 1.00 57.44 98 GLU A C 1
ATOM 797 O O . GLU A 1 98 ? 6.478 -2.563 -10.308 1.00 57.44 98 GLU A O 1
ATOM 802 N N . PRO A 1 99 ? 6.026 -3.190 -8.208 1.00 62.09 99 PRO A N 1
ATOM 803 C CA . PRO A 1 99 ? 5.481 -1.908 -7.812 1.00 62.09 99 PRO A CA 1
ATOM 804 C C . PRO A 1 99 ? 6.212 -1.479 -6.543 1.00 62.09 99 PRO A C 1
ATOM 806 O O . PRO A 1 99 ? 5.637 -1.442 -5.460 1.00 62.09 99 PRO A O 1
ATOM 809 N N . LEU A 1 100 ? 7.511 -1.220 -6.649 1.00 48.69 100 LEU A N 1
ATOM 810 C CA . LEU A 1 100 ? 8.272 -0.608 -5.566 1.00 48.69 100 LEU A CA 1
ATOM 811 C C . LEU A 1 100 ? 8.966 0.629 -6.119 1.00 48.69 100 LEU A C 1
ATOM 813 O O . LEU A 1 100 ? 10.155 0.630 -6.424 1.00 48.69 100 LEU A O 1
ATOM 817 N N . LEU A 1 101 ? 8.161 1.687 -6.239 1.00 50.12 101 LEU A N 1
ATOM 818 C CA . LEU A 1 101 ? 8.603 3.076 -6.301 1.00 50.12 101 LEU A CA 1
ATOM 819 C C . LEU A 1 101 ? 9.432 3.391 -5.045 1.00 50.12 101 LEU A C 1
ATOM 821 O O . LEU A 1 101 ? 8.939 3.938 -4.062 1.00 50.12 101 LEU A O 1
ATOM 825 N N . LEU A 1 102 ? 10.707 3.023 -5.077 1.00 52.38 102 LEU A N 1
ATOM 826 C CA . LEU A 1 102 ? 11.740 3.751 -4.356 1.00 52.38 102 LEU A CA 1
ATOM 827 C C . LEU A 1 102 ? 11.851 5.145 -4.997 1.00 52.38 102 LEU A C 1
ATOM 829 O O . LEU A 1 102 ? 11.559 5.273 -6.191 1.00 52.38 102 LEU A O 1
ATOM 833 N N . PRO A 1 103 ? 12.230 6.197 -4.246 1.00 51.19 103 PRO A N 1
ATOM 834 C CA . PRO A 1 103 ? 12.420 7.518 -4.825 1.00 51.19 103 PRO A CA 1
ATOM 835 C C . PRO A 1 103 ? 13.441 7.372 -5.946 1.00 51.19 103 PRO A C 1
ATOM 837 O O . PRO A 1 103 ? 14.598 7.034 -5.694 1.00 51.19 103 PRO A O 1
ATOM 840 N N . LEU A 1 104 ? 12.971 7.536 -7.183 1.00 52.09 104 LEU A N 1
ATOM 841 C CA . LEU A 1 104 ? 13.820 7.472 -8.356 1.00 52.09 104 LEU A CA 1
ATOM 842 C C . LEU A 1 104 ? 14.973 8.450 -8.094 1.00 52.09 104 LEU A C 1
ATOM 844 O O . LEU A 1 104 ? 14.697 9.642 -7.914 1.00 52.09 104 LEU A O 1
ATOM 848 N N . PRO A 1 105 ? 16.248 8.002 -8.058 1.00 57.66 105 PRO A N 1
ATOM 849 C CA . PRO A 1 105 ? 17.324 8.948 -8.315 1.00 57.66 105 PRO A CA 1
ATOM 850 C C . PRO A 1 105 ? 16.935 9.641 -9.624 1.00 57.66 105 PRO A C 1
ATOM 852 O O . PRO A 1 105 ? 16.375 8.944 -10.479 1.00 57.66 105 PRO A O 1
ATOM 855 N N . PRO A 1 106 ? 17.121 10.968 -9.782 1.00 56.69 106 PRO A N 1
ATOM 856 C CA . PRO A 1 106 ? 16.824 11.615 -11.050 1.00 56.69 106 PRO A CA 1
ATOM 857 C C . PRO A 1 106 ? 17.518 10.769 -12.098 1.00 56.69 106 PRO A C 1
ATOM 859 O O . PRO A 1 106 ? 18.746 10.647 -12.081 1.00 56.69 106 PRO A O 1
ATOM 862 N N . LEU A 1 107 ? 16.709 10.050 -12.885 1.00 46.47 107 LEU A N 1
ATOM 863 C CA . LEU A 1 107 ? 17.239 9.160 -13.892 1.00 46.47 107 LEU A CA 1
ATOM 864 C C . LEU A 1 107 ? 18.182 10.068 -14.668 1.00 46.47 107 LEU A C 1
ATOM 866 O O . LEU A 1 107 ? 17.751 11.171 -15.034 1.00 46.47 107 LEU A O 1
ATOM 870 N N . PRO A 1 108 ? 19.453 9.690 -14.891 1.00 48.09 108 PRO A N 1
ATOM 871 C CA . PRO A 1 108 ? 20.124 10.287 -16.013 1.00 48.09 108 PRO A CA 1
ATOM 872 C C . PRO A 1 108 ? 19.199 9.894 -17.154 1.00 48.09 108 PRO A C 1
ATOM 874 O O . PRO A 1 108 ? 19.096 8.710 -17.489 1.00 48.09 108 PRO A O 1
ATOM 877 N N . LEU A 1 109 ? 18.403 10.868 -17.610 1.00 43.38 109 LEU A N 1
ATOM 878 C CA . LEU A 1 109 ? 17.754 10.868 -18.899 1.00 43.38 109 LEU A CA 1
ATOM 879 C C . LEU A 1 109 ? 18.896 10.476 -19.800 1.00 43.38 109 LEU A C 1
ATOM 881 O O . LEU A 1 109 ? 19.786 11.271 -20.094 1.00 43.38 109 LEU A O 1
ATOM 885 N N . THR A 1 110 ? 18.977 9.182 -20.071 1.00 44.84 110 THR A N 1
ATOM 886 C CA . THR A 1 110 ? 19.934 8.685 -21.009 1.00 44.84 110 THR A CA 1
ATOM 887 C C . THR A 1 110 ? 19.291 9.166 -22.282 1.00 44.84 110 THR A C 1
ATOM 889 O O . THR A 1 110 ? 18.477 8.477 -22.887 1.00 44.84 110 THR A O 1
ATOM 892 N N . ASP A 1 111 ? 19.713 10.359 -22.694 1.00 52.47 111 ASP A N 1
ATOM 893 C CA . ASP A 1 111 ? 19.931 10.761 -24.077 1.00 52.47 111 ASP A CA 1
ATOM 894 C C . ASP A 1 111 ? 20.901 9.758 -24.742 1.00 52.47 111 ASP A C 1
ATOM 896 O O . ASP A 1 111 ? 21.836 10.107 -25.458 1.00 52.47 111 ASP A O 1
ATOM 900 N N . ALA A 1 112 ? 20.719 8.463 -24.469 1.00 52.25 112 ALA A N 1
ATOM 901 C CA . ALA A 1 112 ? 21.262 7.387 -25.235 1.00 52.25 112 ALA A CA 1
ATOM 902 C C . ALA A 1 112 ? 20.435 7.433 -26.515 1.00 52.25 112 ALA A C 1
ATOM 904 O O . ALA A 1 112 ? 19.226 7.187 -26.469 1.00 52.25 112 ALA A O 1
ATOM 905 N N . PRO A 1 113 ? 21.044 7.803 -27.646 1.00 55.06 113 PRO A N 1
ATOM 906 C CA . PRO A 1 113 ? 20.319 7.898 -28.890 1.00 55.06 113 PRO A CA 1
ATOM 907 C C . PRO A 1 113 ? 19.657 6.549 -29.167 1.00 55.06 113 PRO A C 1
ATOM 909 O O . PRO A 1 113 ? 20.344 5.546 -29.362 1.00 55.06 113 PRO A O 1
ATOM 912 N N . HIS A 1 114 ? 18.324 6.524 -29.147 1.00 55.69 114 HIS A N 1
ATOM 913 C CA . HIS A 1 114 ? 17.546 5.345 -29.497 1.00 55.69 114 HIS A CA 1
ATOM 914 C C . HIS A 1 114 ? 17.868 4.971 -30.949 1.00 55.69 114 HIS A C 1
ATOM 916 O O . HIS A 1 114 ? 17.357 5.575 -31.893 1.00 55.69 114 HIS A O 1
ATOM 922 N N . LEU A 1 115 ? 18.758 3.994 -31.127 1.00 61.00 115 LEU A N 1
ATOM 923 C CA . LEU A 1 115 ? 19.053 3.400 -32.424 1.00 61.00 115 LEU A CA 1
ATOM 924 C C . LEU A 1 115 ? 17.785 2.711 -32.932 1.00 61.00 115 LEU A C 1
ATOM 926 O O . LEU A 1 115 ? 17.178 1.901 -32.229 1.00 61.00 115 LEU A O 1
ATOM 930 N N . LYS A 1 116 ? 17.363 3.028 -34.157 1.00 67.38 116 LYS A N 1
ATOM 931 C CA . LYS A 1 116 ? 16.164 2.411 -34.745 1.00 67.38 116 LYS A CA 1
ATOM 932 C C . LYS A 1 116 ? 16.410 0.932 -35.036 1.00 67.38 116 LYS A C 1
ATOM 934 O O . LYS A 1 116 ? 17.492 0.561 -35.482 1.00 67.38 116 LYS A O 1
ATOM 939 N N . THR A 1 117 ? 15.380 0.094 -34.922 1.00 70.50 117 THR A N 1
ATOM 940 C CA . THR A 1 117 ? 15.428 -1.341 -35.274 1.00 70.50 117 THR A CA 1
ATOM 941 C C . THR A 1 117 ? 15.958 -1.579 -36.697 1.00 70.50 117 THR A C 1
ATOM 943 O O . THR A 1 117 ? 16.772 -2.471 -36.923 1.00 70.50 117 THR A O 1
ATOM 946 N N . SER A 1 118 ? 15.612 -0.698 -37.643 1.00 68.50 118 SER A N 1
ATOM 947 C CA . SER A 1 118 ? 16.133 -0.710 -39.020 1.00 68.50 118 SER A CA 1
ATOM 948 C C . SER A 1 118 ? 17.658 -0.555 -39.114 1.00 68.50 118 SER A C 1
ATOM 950 O O . SER A 1 118 ? 18.285 -0.978 -40.085 1.00 68.50 118 SER A O 1
ATOM 952 N N . THR A 1 119 ? 18.280 0.086 -38.124 1.00 73.88 119 THR A N 1
ATOM 953 C CA . THR A 1 119 ? 19.729 0.304 -38.057 1.00 73.88 119 THR A CA 1
ATOM 954 C C . THR A 1 119 ? 20.454 -0.988 -37.670 1.00 73.88 119 THR A C 1
ATOM 956 O O . THR A 1 119 ? 21.501 -1.290 -38.246 1.00 73.88 119 THR A O 1
ATOM 959 N N . TYR A 1 120 ? 19.865 -1.806 -36.792 1.00 70.38 120 TYR A N 1
ATOM 960 C CA . TYR A 1 120 ? 20.406 -3.111 -36.392 1.00 70.38 120 TYR A CA 1
ATOM 961 C C . TYR A 1 120 ? 20.437 -4.109 -37.545 1.00 70.38 120 TYR A C 1
ATOM 963 O O . TYR A 1 120 ? 21.425 -4.817 -37.723 1.00 70.38 120 TYR A O 1
ATOM 971 N N . GLU A 1 121 ? 19.404 -4.130 -38.384 1.00 75.88 121 GLU A N 1
ATOM 972 C CA . GLU A 1 121 ? 19.371 -4.996 -39.567 1.00 75.88 121 GLU A CA 1
ATOM 973 C C . GLU A 1 121 ? 20.476 -4.633 -40.565 1.00 75.88 121 GLU A C 1
ATOM 975 O O . GLU A 1 121 ? 21.164 -5.500 -41.113 1.00 75.88 121 GLU A O 1
ATOM 980 N N . ARG A 1 122 ? 20.714 -3.329 -40.753 1.00 73.62 122 ARG A N 1
ATOM 981 C CA . ARG A 1 122 ? 21.807 -2.826 -41.595 1.00 73.62 122 ARG A CA 1
ATOM 982 C C . ARG A 1 122 ? 23.178 -3.130 -40.993 1.00 73.62 122 ARG A C 1
ATOM 984 O O . ARG A 1 122 ? 24.094 -3.465 -41.745 1.00 73.62 122 ARG A O 1
ATOM 991 N N . ALA A 1 123 ? 23.320 -3.053 -39.669 1.00 75.25 123 ALA A N 1
ATOM 992 C CA . ALA A 1 123 ? 24.537 -3.440 -38.957 1.00 75.25 123 ALA A CA 1
ATOM 993 C C . ALA A 1 123 ? 24.806 -4.951 -39.080 1.00 75.25 123 ALA A C 1
ATOM 995 O O . ALA A 1 123 ? 25.918 -5.345 -39.429 1.00 75.25 123 ALA A O 1
ATOM 996 N N . LYS A 1 124 ? 23.772 -5.789 -38.931 1.00 76.44 124 LYS A N 1
ATOM 997 C CA . LYS A 1 124 ? 23.831 -7.247 -39.130 1.00 76.44 124 LYS A CA 1
ATOM 998 C C . LYS A 1 124 ? 24.285 -7.617 -40.537 1.00 76.44 124 LYS A C 1
ATOM 1000 O O . LYS A 1 124 ? 25.137 -8.483 -40.710 1.00 76.44 124 LYS A O 1
ATOM 1005 N N . LYS A 1 125 ? 23.758 -6.922 -41.550 1.00 76.56 125 LYS A N 1
ATOM 1006 C CA . LYS A 1 125 ? 24.164 -7.107 -42.951 1.00 76.56 125 LYS A CA 1
ATOM 1007 C C . LYS A 1 125 ? 25.610 -6.668 -43.204 1.00 76.56 125 LYS A C 1
ATOM 1009 O O . LYS A 1 125 ? 26.275 -7.227 -44.070 1.00 76.56 125 LYS A O 1
ATOM 1014 N N . ALA A 1 126 ? 26.097 -5.670 -42.467 1.00 71.25 126 ALA A N 1
ATOM 1015 C CA . ALA A 1 126 ? 27.465 -5.172 -42.583 1.00 71.25 126 ALA A CA 1
ATOM 1016 C C . ALA A 1 126 ? 28.504 -6.055 -41.865 1.00 71.25 126 ALA A C 1
ATOM 1018 O O . ALA A 1 126 ? 29.671 -6.039 -42.255 1.00 71.25 126 ALA A O 1
ATOM 1019 N N . ALA A 1 127 ? 28.095 -6.817 -40.848 1.00 63.22 127 ALA A N 1
ATOM 1020 C CA . ALA A 1 127 ? 28.961 -7.686 -40.056 1.00 63.22 127 ALA A CA 1
ATOM 1021 C C . ALA A 1 127 ? 28.292 -9.056 -39.797 1.00 63.22 127 ALA A C 1
ATOM 1023 O O . ALA A 1 127 ? 27.848 -9.325 -38.679 1.00 63.22 127 ALA A O 1
ATOM 1024 N N . PRO A 1 128 ? 28.197 -9.941 -40.809 1.00 68.81 128 PRO A N 1
ATOM 1025 C CA . PRO A 1 128 ? 27.668 -11.285 -40.603 1.00 68.81 128 PRO A CA 1
ATOM 1026 C C . PRO A 1 128 ? 28.614 -12.079 -39.688 1.00 68.81 128 PRO A C 1
ATOM 1028 O O . PRO A 1 128 ? 29.803 -12.198 -39.979 1.00 68.81 128 PRO A O 1
ATOM 1031 N N . GLY A 1 129 ? 28.089 -12.596 -38.576 1.00 67.50 129 GLY A N 1
ATOM 1032 C CA . GLY A 1 129 ? 28.845 -13.392 -37.598 1.00 67.50 129 GLY A CA 1
ATOM 1033 C C . GLY A 1 129 ? 29.388 -12.621 -36.389 1.00 67.50 129 GLY A C 1
ATOM 1034 O O . GLY A 1 129 ? 29.978 -13.241 -35.512 1.00 67.50 129 GLY A O 1
ATOM 1035 N N . TRP A 1 130 ? 29.173 -11.304 -36.308 1.00 70.62 130 TRP A N 1
ATOM 1036 C CA . TRP A 1 130 ? 29.476 -10.517 -35.108 1.00 70.62 130 TRP A CA 1
ATOM 1037 C C . TRP A 1 130 ? 28.230 -10.335 -34.243 1.00 70.62 130 TRP A C 1
ATOM 1039 O O . TRP A 1 130 ? 27.139 -10.104 -34.770 1.00 70.62 130 TRP A O 1
ATOM 1049 N N . ASP A 1 131 ? 28.400 -10.404 -32.921 1.00 77.62 131 ASP A N 1
ATOM 1050 C CA . ASP A 1 131 ? 27.330 -10.076 -31.983 1.00 77.62 131 ASP A CA 1
ATOM 1051 C C . ASP A 1 131 ? 27.076 -8.562 -31.999 1.00 77.62 131 ASP A C 1
ATOM 1053 O O . ASP A 1 131 ? 27.930 -7.743 -31.647 1.00 77.62 131 ASP A O 1
ATOM 1057 N N . ILE A 1 132 ? 25.889 -8.189 -32.466 1.00 75.94 132 ILE A N 1
ATOM 1058 C CA . ILE A 1 132 ? 25.486 -6.797 -32.655 1.00 75.94 132 ILE A CA 1
ATOM 1059 C C . ILE A 1 132 ? 25.289 -6.102 -31.304 1.00 75.94 132 ILE A C 1
ATOM 1061 O O . ILE A 1 132 ? 25.561 -4.906 -31.208 1.00 75.94 132 ILE A O 1
ATOM 1065 N N . TYR A 1 133 ? 24.873 -6.832 -30.266 1.00 73.81 133 TYR A N 1
ATOM 1066 C CA . TYR A 1 133 ? 24.682 -6.280 -28.924 1.00 73.81 133 TYR A CA 1
ATOM 1067 C C . TYR A 1 133 ? 26.022 -5.959 -28.259 1.00 73.81 133 TYR A C 1
ATOM 1069 O O . TYR A 1 133 ? 26.162 -4.930 -27.601 1.00 73.81 133 TYR A O 1
ATOM 1077 N N . GLU A 1 134 ? 27.038 -6.784 -28.505 1.00 75.94 134 GLU A N 1
ATOM 1078 C CA . GLU A 1 134 ? 28.401 -6.522 -28.040 1.00 75.94 134 GLU A CA 1
ATOM 1079 C C . GLU A 1 134 ? 29.011 -5.306 -28.760 1.00 75.94 134 GLU A C 1
ATOM 1081 O O . GLU A 1 134 ? 29.640 -4.441 -28.144 1.00 75.94 134 GLU A O 1
ATOM 1086 N N . LEU A 1 135 ? 28.758 -5.172 -30.067 1.00 78.56 135 LEU A N 1
ATOM 1087 C CA . LEU A 1 135 ? 29.144 -3.980 -30.828 1.00 78.56 135 LEU A CA 1
ATOM 1088 C C . LEU A 1 135 ? 28.420 -2.719 -30.343 1.00 78.56 135 LEU A C 1
ATOM 1090 O O . LEU A 1 135 ? 29.034 -1.653 -30.280 1.00 78.56 135 LEU A O 1
ATOM 1094 N N . GLU A 1 136 ? 27.139 -2.824 -29.995 1.00 78.62 136 GLU A N 1
ATOM 1095 C CA . GLU A 1 136 ? 26.365 -1.725 -29.420 1.00 78.62 136 GLU A CA 1
ATOM 1096 C C . GLU A 1 136 ? 26.937 -1.288 -28.074 1.00 78.62 136 GLU A C 1
ATOM 1098 O O . GLU A 1 136 ? 27.138 -0.093 -27.856 1.00 78.62 136 GLU A O 1
ATOM 1103 N N . ARG A 1 137 ? 27.253 -2.239 -27.194 1.00 77.69 137 ARG A N 1
ATOM 1104 C CA . ARG A 1 137 ? 27.848 -1.952 -25.889 1.00 77.69 137 ARG A CA 1
ATOM 1105 C C . ARG A 1 137 ? 29.168 -1.198 -26.029 1.00 77.69 137 ARG A C 1
ATOM 1107 O O . ARG A 1 137 ? 29.337 -0.141 -25.426 1.00 77.69 137 ARG A O 1
ATOM 1114 N N . GLN A 1 138 ? 30.061 -1.679 -26.888 1.00 78.19 138 GLN A N 1
ATOM 1115 C CA . GLN A 1 138 ? 31.351 -1.030 -27.127 1.00 78.19 138 GLN A CA 1
ATOM 1116 C C . GLN A 1 138 ? 31.199 0.352 -27.771 1.00 78.19 138 GLN A C 1
ATOM 1118 O O . GLN A 1 138 ? 31.961 1.268 -27.470 1.00 78.19 138 GLN A O 1
ATOM 1123 N N . TRP A 1 139 ? 30.214 0.526 -28.653 1.00 77.19 139 TRP A N 1
ATOM 1124 C CA . TRP A 1 139 ? 29.919 1.824 -29.255 1.00 77.19 139 TRP A CA 1
ATOM 1125 C C . TRP A 1 139 ? 29.337 2.813 -28.238 1.00 77.19 139 TRP A C 1
ATOM 1127 O O . TRP A 1 139 ? 29.721 3.981 -28.235 1.00 77.19 139 TRP A O 1
ATOM 1137 N N . ARG A 1 140 ? 28.471 2.348 -27.332 1.00 74.75 140 ARG A N 1
ATOM 1138 C CA . ARG A 1 140 ? 27.921 3.144 -26.226 1.00 74.75 140 ARG A CA 1
ATOM 1139 C C . ARG A 1 140 ? 29.012 3.578 -25.250 1.00 74.75 140 ARG A C 1
ATOM 1141 O O . ARG A 1 140 ? 29.090 4.759 -24.935 1.00 74.75 140 ARG A O 1
ATOM 1148 N N . GLU A 1 141 ? 29.897 2.671 -24.841 1.00 75.56 141 GLU A N 1
ATOM 1149 C CA . GLU A 1 141 ? 31.070 2.997 -24.010 1.00 75.56 141 GLU A CA 1
ATOM 1150 C C . GLU A 1 141 ? 32.013 3.987 -24.718 1.00 75.56 141 GLU A C 1
ATOM 1152 O O . GLU A 1 141 ? 32.602 4.872 -24.094 1.00 75.56 141 GLU A O 1
ATOM 1157 N N . TRP A 1 142 ? 32.119 3.897 -26.045 1.00 72.31 142 TRP A N 1
ATOM 1158 C CA . TRP A 1 142 ? 32.902 4.831 -26.849 1.00 72.31 142 TRP A CA 1
ATOM 1159 C C . TRP A 1 142 ? 32.268 6.228 -26.949 1.00 72.31 142 TRP A C 1
ATOM 1161 O O . TRP A 1 142 ? 33.001 7.216 -26.934 1.00 72.31 142 TRP A O 1
ATOM 1171 N N . ILE A 1 143 ? 30.934 6.326 -26.997 1.00 75.38 143 ILE A N 1
ATOM 1172 C CA . ILE A 1 143 ? 30.193 7.601 -26.972 1.00 75.38 143 ILE A CA 1
ATOM 1173 C C . ILE A 1 143 ? 30.160 8.211 -25.570 1.00 75.38 143 ILE A C 1
ATOM 1175 O O . ILE A 1 143 ? 30.182 9.423 -25.433 1.00 75.38 143 ILE A O 1
ATOM 1179 N N . ILE A 1 144 ? 30.175 7.419 -24.500 1.00 69.75 144 ILE A N 1
ATOM 1180 C CA . ILE A 1 144 ? 30.310 7.989 -23.147 1.00 69.75 144 ILE A CA 1
ATOM 1181 C C . ILE A 1 144 ? 31.623 8.780 -23.030 1.00 69.75 144 ILE A C 1
ATOM 1183 O O . ILE A 1 144 ? 31.677 9.819 -22.380 1.00 69.75 144 ILE A O 1
ATOM 1187 N N . ASN A 1 145 ? 32.663 8.324 -23.731 1.00 67.81 145 ASN A N 1
ATOM 1188 C CA . ASN A 1 145 ? 33.968 8.973 -23.760 1.00 67.81 145 ASN A CA 1
ATOM 1189 C C . ASN A 1 145 ? 34.133 10.026 -24.880 1.00 67.81 145 ASN A C 1
ATOM 1191 O O . ASN A 1 145 ? 35.175 10.681 -24.931 1.00 67.81 145 ASN A O 1
ATOM 1195 N N . LYS A 1 146 ? 33.170 10.192 -25.802 1.00 62.75 146 LYS A N 1
ATOM 1196 C CA . LYS A 1 146 ? 33.262 11.123 -26.946 1.00 62.75 146 LYS A CA 1
ATOM 1197 C C . LYS A 1 146 ? 31.938 11.826 -27.224 1.00 62.75 146 LYS A C 1
ATOM 1199 O O . LYS A 1 146 ? 30.906 11.179 -27.243 1.00 62.75 146 LYS A O 1
ATOM 1204 N N . GLU A 1 147 ? 31.979 13.119 -27.553 1.00 60.56 147 GLU A N 1
ATOM 1205 C CA . GLU A 1 147 ? 30.785 13.913 -27.890 1.00 60.56 147 GLU A CA 1
ATOM 1206 C C . GLU A 1 147 ? 29.782 13.142 -28.779 1.00 60.56 147 GLU A C 1
ATOM 1208 O O . GLU A 1 147 ? 30.171 12.611 -29.831 1.00 60.56 147 GLU A O 1
ATOM 1213 N N . PRO A 1 148 ? 28.500 13.052 -28.375 1.00 62.12 148 PRO A N 1
ATOM 1214 C CA . PRO A 1 148 ? 27.520 12.227 -29.060 1.00 62.12 148 PRO A CA 1
ATOM 1215 C C . PRO A 1 148 ? 27.308 12.728 -30.497 1.00 62.12 148 PRO A C 1
ATOM 1217 O O . PRO A 1 148 ? 26.982 13.899 -30.719 1.00 62.12 148 PRO A O 1
ATOM 1220 N N . PRO A 1 149 ? 27.478 11.862 -31.513 1.00 66.50 149 PRO A N 1
ATOM 1221 C CA . PRO A 1 149 ? 27.322 12.275 -32.896 1.00 66.50 149 PRO A CA 1
ATOM 1222 C C . PRO A 1 149 ? 25.859 12.632 -33.180 1.00 66.50 149 PRO A C 1
ATOM 1224 O O . PRO A 1 149 ? 24.960 11.829 -32.941 1.00 66.50 149 PRO A O 1
ATOM 1227 N N . LYS A 1 150 ? 25.626 13.792 -33.814 1.00 69.94 150 LYS A N 1
ATOM 1228 C CA . LYS A 1 150 ? 24.290 14.276 -34.239 1.00 69.94 150 LYS A CA 1
ATOM 1229 C C . LYS A 1 150 ? 23.492 13.272 -35.096 1.00 69.94 150 LYS A C 1
ATOM 1231 O O . LYS A 1 150 ? 22.293 13.445 -35.283 1.00 69.94 150 LYS A O 1
ATOM 1236 N N . LYS A 1 151 ? 24.153 12.249 -35.661 1.00 75.00 151 LYS A N 1
ATOM 1237 C CA . LYS A 1 151 ? 23.552 11.157 -36.450 1.00 75.00 151 LYS A CA 1
ATOM 1238 C C . LYS A 1 151 ? 23.978 9.785 -35.895 1.00 75.00 151 LYS A C 1
ATOM 1240 O O . LYS A 1 151 ? 24.899 9.172 -36.445 1.00 75.00 151 LYS A O 1
ATOM 1245 N N . PRO A 1 152 ? 23.318 9.291 -34.837 1.00 73.00 152 PRO A N 1
ATOM 1246 C CA . PRO A 1 152 ? 23.698 8.055 -34.151 1.00 73.00 152 PRO A CA 1
ATOM 1247 C C . PRO A 1 152 ? 23.607 6.815 -35.051 1.00 73.00 152 PRO A C 1
ATOM 1249 O O . PRO A 1 152 ? 24.536 6.012 -35.089 1.00 73.00 152 PRO A O 1
ATOM 1252 N N . ASP A 1 153 ? 22.554 6.709 -35.866 1.00 71.25 153 ASP A N 1
ATOM 1253 C CA . ASP A 1 153 ? 22.323 5.540 -36.726 1.00 71.25 153 ASP A CA 1
ATOM 1254 C C . ASP A 1 153 ? 23.450 5.310 -37.753 1.00 71.25 153 ASP A C 1
ATOM 1256 O O . ASP A 1 153 ? 23.895 4.185 -37.981 1.00 71.25 153 ASP A O 1
ATOM 1260 N N . ALA A 1 154 ? 23.941 6.383 -38.384 1.00 77.12 154 ALA A N 1
ATOM 1261 C CA . ALA A 1 154 ? 25.004 6.294 -39.387 1.00 77.12 154 ALA A CA 1
ATOM 1262 C C . ALA A 1 154 ? 26.377 6.031 -38.749 1.00 77.12 154 ALA A C 1
ATOM 1264 O O . ALA A 1 154 ? 27.176 5.263 -39.291 1.00 77.12 154 ALA A O 1
ATOM 1265 N N . ALA A 1 155 ? 26.635 6.645 -37.590 1.00 79.69 155 ALA A N 1
ATOM 1266 C CA . ALA A 1 155 ? 27.869 6.456 -36.837 1.00 79.69 155 ALA A CA 1
ATOM 1267 C C . ALA A 1 155 ? 27.999 5.016 -36.314 1.00 79.69 155 ALA A C 1
ATOM 1269 O O . ALA A 1 155 ? 29.081 4.435 -36.409 1.00 79.69 155 ALA A O 1
ATOM 1270 N N . PHE A 1 156 ? 26.899 4.410 -35.855 1.00 81.31 156 PHE A N 1
ATOM 1271 C CA . PHE A 1 156 ? 26.879 3.014 -35.421 1.00 81.31 156 PHE A CA 1
ATOM 1272 C C . PHE A 1 156 ? 27.185 2.046 -36.571 1.00 81.31 156 PHE A C 1
ATOM 1274 O O . PHE A 1 156 ? 28.071 1.202 -36.452 1.00 81.31 156 PHE A O 1
ATOM 1281 N N . ILE A 1 157 ? 26.549 2.215 -37.739 1.00 81.88 157 ILE A N 1
ATOM 1282 C CA . ILE A 1 157 ? 26.818 1.363 -38.913 1.00 81.88 157 ILE A CA 1
ATOM 1283 C C . ILE A 1 157 ? 28.291 1.467 -39.350 1.00 81.88 157 ILE A C 1
ATOM 1285 O O . ILE A 1 157 ? 28.906 0.458 -39.709 1.00 81.88 157 ILE A O 1
ATOM 1289 N N . ALA A 1 158 ? 28.880 2.667 -39.310 1.00 80.81 158 ALA A N 1
ATOM 1290 C CA . ALA A 1 158 ? 30.298 2.865 -39.610 1.00 80.81 158 ALA A CA 1
ATOM 1291 C C . ALA A 1 158 ? 31.212 2.187 -38.572 1.00 80.81 158 ALA A C 1
ATOM 1293 O O . ALA A 1 158 ? 32.208 1.560 -38.946 1.00 80.81 158 ALA A O 1
ATOM 1294 N N . PHE A 1 159 ? 30.849 2.250 -37.287 1.00 83.25 159 PHE A N 1
ATOM 1295 C CA . PHE A 1 159 ? 31.557 1.573 -36.201 1.00 83.25 159 PHE A CA 1
ATOM 1296 C C . PHE A 1 159 ? 31.533 0.045 -36.365 1.00 83.25 159 PHE A C 1
ATOM 1298 O O . PHE A 1 159 ? 32.591 -0.589 -36.331 1.00 83.25 159 PHE A O 1
ATOM 1305 N N . CYS A 1 160 ? 30.363 -0.540 -36.648 1.00 81.56 160 CYS A N 1
ATOM 1306 C CA . CYS A 1 160 ? 30.217 -1.976 -36.902 1.00 81.56 160 CYS A CA 1
ATOM 1307 C C . CYS A 1 160 ? 31.061 -2.439 -38.096 1.00 81.56 160 CYS A C 1
ATOM 1309 O O . CYS A 1 160 ? 31.745 -3.456 -38.005 1.00 81.56 160 CYS A O 1
ATOM 1311 N N . ARG A 1 161 ? 31.083 -1.669 -39.197 1.00 79.88 161 ARG A N 1
ATOM 1312 C CA . ARG A 1 161 ? 31.939 -1.961 -40.364 1.00 79.88 161 ARG A CA 1
ATOM 1313 C C . ARG A 1 161 ? 33.421 -1.960 -39.997 1.00 79.88 161 ARG A C 1
ATOM 1315 O O . ARG A 1 161 ? 34.141 -2.878 -40.374 1.00 79.88 161 ARG A O 1
ATOM 1322 N N . LYS A 1 162 ? 33.875 -0.962 -39.233 1.00 81.50 162 LYS A N 1
ATOM 1323 C CA . LYS A 1 162 ? 35.277 -0.856 -38.800 1.00 81.50 162 LYS A CA 1
ATOM 1324 C C . LYS A 1 162 ? 35.688 -2.031 -37.910 1.00 81.50 162 LYS A C 1
ATOM 1326 O O . LYS A 1 162 ? 36.754 -2.605 -38.119 1.00 81.50 162 LYS A O 1
ATOM 1331 N N . LYS A 1 163 ? 34.842 -2.410 -36.948 1.00 78.00 163 LYS A N 1
ATOM 1332 C CA . LYS A 1 163 ? 35.078 -3.555 -36.056 1.00 78.00 163 LYS A CA 1
ATOM 1333 C C . LYS A 1 163 ? 35.077 -4.889 -36.802 1.00 78.00 163 LYS A C 1
ATOM 1335 O O . LYS A 1 163 ? 35.968 -5.699 -36.565 1.00 78.00 163 LYS A O 1
ATOM 1340 N N . ALA A 1 164 ? 34.160 -5.081 -37.749 1.00 76.50 164 ALA A N 1
ATOM 1341 C CA . ALA A 1 164 ? 34.121 -6.280 -38.584 1.00 76.50 164 ALA A CA 1
ATOM 1342 C C . ALA A 1 164 ? 35.386 -6.435 -39.446 1.00 76.50 164 ALA A C 1
ATOM 1344 O O . ALA A 1 164 ? 35.900 -7.543 -39.590 1.00 76.50 164 ALA A O 1
ATOM 1345 N N . THR A 1 165 ? 35.926 -5.335 -39.983 1.00 71.69 165 THR A N 1
ATOM 1346 C CA . THR A 1 165 ? 37.203 -5.354 -40.716 1.00 71.69 165 THR A CA 1
ATOM 1347 C C . THR A 1 165 ? 38.390 -5.605 -39.782 1.00 71.69 165 THR A C 1
ATOM 1349 O O . THR A 1 165 ? 39.268 -6.387 -40.128 1.00 71.69 165 THR A O 1
ATOM 1352 N N . ALA A 1 166 ? 38.406 -5.008 -38.585 1.00 67.94 166 ALA A N 1
ATOM 1353 C CA . ALA A 1 166 ? 39.477 -5.203 -37.602 1.00 67.94 166 ALA A CA 1
ATOM 1354 C C . ALA A 1 166 ? 39.535 -6.641 -37.053 1.00 67.94 166 ALA A C 1
ATOM 1356 O O . ALA A 1 166 ? 40.616 -7.187 -36.859 1.00 67.94 166 ALA A O 1
ATOM 1357 N N . GLY A 1 167 ? 38.385 -7.284 -36.845 1.00 59.41 167 GLY A N 1
ATOM 1358 C CA . GLY A 1 167 ? 38.334 -8.656 -36.343 1.00 59.41 167 GLY A CA 1
ATOM 1359 C C . GLY A 1 167 ? 38.675 -9.735 -37.379 1.00 59.41 167 GLY A C 1
ATOM 1360 O O . GLY A 1 167 ? 39.151 -10.802 -37.002 1.00 59.41 167 GLY A O 1
ATOM 1361 N N . LYS A 1 168 ? 38.539 -9.447 -38.684 1.00 56.78 168 LYS A N 1
ATOM 1362 C CA . LYS A 1 168 ? 39.047 -10.325 -39.760 1.00 56.78 168 LYS A CA 1
ATOM 1363 C C . LYS A 1 168 ? 40.578 -10.398 -39.815 1.00 56.78 168 LYS A C 1
ATOM 1365 O O . LYS A 1 168 ? 41.109 -11.345 -40.377 1.00 56.78 168 LYS A O 1
ATOM 1370 N N . VAL A 1 169 ? 41.285 -9.419 -39.246 1.00 54.16 169 VAL A N 1
ATOM 1371 C CA . VAL A 1 169 ? 42.760 -9.383 -39.218 1.00 54.16 169 VAL A CA 1
ATOM 1372 C C . VAL A 1 169 ? 43.332 -10.217 -38.063 1.00 54.16 169 VAL A C 1
ATOM 1374 O O . VAL A 1 169 ? 44.471 -10.655 -38.140 1.00 54.16 169 VAL A O 1
ATOM 1377 N N . ASN A 1 170 ? 42.540 -10.497 -37.022 1.00 45.84 170 ASN A N 1
ATOM 1378 C CA . ASN A 1 170 ? 42.992 -11.175 -35.799 1.00 45.84 170 ASN A CA 1
ATOM 1379 C C . ASN A 1 170 ? 42.692 -12.690 -35.770 1.00 45.84 170 ASN A C 1
ATOM 1381 O O . ASN A 1 170 ? 42.666 -13.303 -34.708 1.00 45.84 170 ASN A O 1
ATOM 1385 N N . THR A 1 171 ? 42.397 -13.283 -36.929 1.00 49.66 171 THR A N 1
ATOM 1386 C CA . THR A 1 171 ? 42.163 -14.728 -37.105 1.00 49.66 171 THR A CA 1
ATOM 1387 C C . THR A 1 171 ? 43.095 -15.277 -38.182 1.00 49.66 171 THR A C 1
ATOM 1389 O O . THR A 1 171 ? 42.659 -15.751 -39.232 1.00 49.66 171 THR A O 1
ATOM 1392 N N . ARG A 1 172 ? 44.402 -15.170 -37.936 1.00 36.28 172 ARG A N 1
ATOM 1393 C CA . ARG A 1 172 ? 45.431 -15.858 -38.711 1.00 36.28 172 ARG A CA 1
ATOM 1394 C C . ARG A 1 172 ? 46.560 -16.323 -37.811 1.00 36.28 172 ARG A C 1
ATOM 1396 O O . ARG A 1 172 ? 46.903 -15.551 -36.891 1.00 36.28 172 ARG A O 1
#